Protein AF-A0A175RNF9-F1 (afdb_monomer_lite)

Structure (mmCIF, N/CA/C/O backbone):
data_AF-A0A175RNF9-F1
#
_entry.id   AF-A0A175RNF9-F1
#
loop_
_atom_site.group_PDB
_atom_site.id
_atom_site.type_symbol
_atom_site.label_atom_id
_atom_site.label_alt_id
_atom_site.label_comp_id
_atom_site.label_asym_id
_atom_site.label_entity_id
_atom_site.label_seq_id
_atom_site.pdbx_PDB_ins_code
_atom_site.Cartn_x
_atom_site.Cartn_y
_atom_site.Cartn_z
_atom_site.occupancy
_atom_site.B_iso_or_equiv
_atom_site.auth_seq_id
_atom_site.auth_comp_id
_atom_site.auth_asym_id
_atom_site.auth_atom_id
_atom_site.pdbx_PDB_model_num
ATOM 1 N N . MET A 1 1 ? -18.045 15.743 -7.940 1.00 37.56 1 MET A N 1
ATOM 2 C CA . MET A 1 1 ? -18.428 14.550 -7.157 1.00 37.56 1 MET A CA 1
ATOM 3 C C . MET A 1 1 ? -17.167 13.727 -6.931 1.00 37.56 1 MET A C 1
ATOM 5 O O . MET A 1 1 ? -16.644 13.193 -7.894 1.00 37.56 1 MET A O 1
ATOM 9 N N . LEU A 1 2 ? -16.623 13.727 -5.709 1.00 43.47 2 LEU A N 1
ATOM 10 C CA . LEU A 1 2 ? -15.475 12.906 -5.289 1.00 43.47 2 LEU A CA 1
ATOM 11 C C . LEU A 1 2 ? -16.032 11.670 -4.571 1.00 43.47 2 LEU A C 1
ATOM 13 O O . LEU A 1 2 ? -16.074 11.607 -3.347 1.00 43.47 2 LEU A O 1
ATOM 17 N N . THR A 1 3 ? -16.580 10.741 -5.343 1.00 47.62 3 THR A N 1
ATOM 18 C CA . THR A 1 3 ? -17.139 9.482 -4.842 1.00 47.62 3 THR A CA 1
ATOM 19 C C . THR A 1 3 ?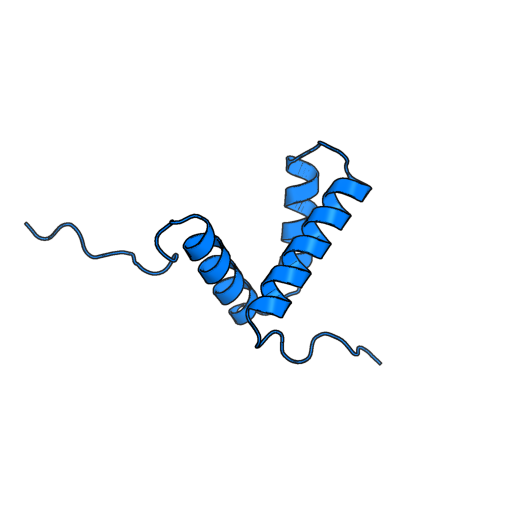 -16.007 8.460 -4.796 1.00 47.62 3 THR A C 1
ATOM 21 O O . THR A 1 3 ? -15.501 8.080 -5.848 1.00 47.62 3 THR A O 1
ATOM 24 N N . GLY A 1 4 ? -15.575 8.033 -3.606 1.00 45.62 4 GLY A N 1
ATOM 25 C CA . GLY A 1 4 ? -14.632 6.908 -3.510 1.00 45.62 4 GLY A CA 1
ATOM 26 C C . GLY A 1 4 ? -13.830 6.763 -2.217 1.00 45.62 4 GLY A C 1
ATOM 27 O O . GLY A 1 4 ? -13.171 5.748 -2.052 1.00 45.62 4 GLY A O 1
ATOM 28 N N . LEU A 1 5 ? -13.874 7.733 -1.300 1.00 50.94 5 LEU A N 1
ATOM 29 C CA . LEU A 1 5 ? -13.176 7.647 -0.002 1.00 50.94 5 LEU A CA 1
ATOM 30 C C . LEU A 1 5 ? -14.116 7.296 1.163 1.00 50.94 5 LEU A C 1
ATOM 32 O O . LEU A 1 5 ? -13.769 7.488 2.325 1.00 50.94 5 LEU A O 1
ATOM 36 N N . SER A 1 6 ? -15.330 6.836 0.860 1.00 47.44 6 SER A N 1
ATOM 37 C CA . SER A 1 6 ? -16.319 6.480 1.874 1.00 47.44 6 SER A CA 1
ATOM 38 C C . SER A 1 6 ? -16.063 5.053 2.352 1.00 47.44 6 SER A C 1
ATOM 40 O O . SER A 1 6 ? -16.337 4.107 1.623 1.00 47.44 6 SER A O 1
ATOM 42 N N . ASP A 1 7 ? -15.542 4.944 3.574 1.00 53.66 7 ASP A N 1
ATOM 43 C CA . ASP A 1 7 ? -15.438 3.722 4.375 1.00 53.66 7 ASP A CA 1
ATOM 44 C C . ASP A 1 7 ? -14.570 2.592 3.791 1.00 53.66 7 ASP A C 1
ATOM 46 O O . ASP A 1 7 ? -15.054 1.526 3.420 1.00 53.66 7 ASP A O 1
ATOM 50 N N . LEU A 1 8 ? -13.243 2.744 3.870 1.00 59.91 8 LEU A N 1
ATOM 51 C CA . LEU A 1 8 ? -12.317 1.599 3.917 1.00 59.91 8 LEU A CA 1
ATOM 52 C C . LEU A 1 8 ? -12.440 0.859 5.272 1.00 59.91 8 LEU A C 1
ATOM 54 O O . LEU A 1 8 ? -11.457 0.647 5.983 1.00 59.91 8 LEU A O 1
ATOM 58 N N . ASN A 1 9 ? -13.667 0.537 5.687 1.00 62.81 9 ASN A N 1
ATOM 59 C CA . ASN A 1 9 ? -13.949 -0.116 6.965 1.00 62.81 9 ASN A CA 1
ATOM 60 C C . ASN A 1 9 ? -13.803 -1.644 6.875 1.00 62.81 9 ASN A C 1
ATOM 62 O O . ASN A 1 9 ? -13.643 -2.294 7.909 1.00 62.81 9 ASN A O 1
ATOM 66 N N . ASP A 1 10 ? -13.800 -2.212 5.663 1.00 78.56 10 ASP A N 1
ATOM 67 C CA . ASP A 1 10 ? -13.542 -3.634 5.444 1.00 78.56 10 ASP A CA 1
ATOM 68 C C . ASP A 1 10 ? -12.034 -3.911 5.243 1.00 78.56 10 ASP A C 1
ATOM 70 O O . ASP A 1 10 ? -11.380 -3.265 4.414 1.00 78.56 10 ASP A O 1
ATOM 74 N N . PRO A 1 11 ? -11.442 -4.873 5.980 1.00 78.94 11 PRO A N 1
ATOM 75 C CA . PRO A 1 11 ? -10.031 -5.224 5.828 1.00 78.94 11 PRO A CA 1
ATOM 76 C C . PRO A 1 11 ? -9.690 -5.757 4.427 1.00 78.94 11 PRO A C 1
ATOM 78 O O . PRO A 1 11 ? -8.563 -5.562 3.969 1.00 78.94 11 PRO A O 1
ATOM 81 N N . GLY A 1 12 ? -10.640 -6.397 3.737 1.00 86.19 12 GLY A N 1
ATOM 82 C CA . GLY A 1 12 ? -10.454 -6.892 2.376 1.00 86.19 12 GLY A CA 1
ATOM 83 C C . GLY A 1 12 ? -10.329 -5.765 1.353 1.00 86.19 12 GLY A C 1
ATOM 84 O O . GLY A 1 12 ? -9.515 -5.864 0.433 1.00 86.19 12 GLY A O 1
ATOM 85 N N . ASP A 1 13 ? -11.061 -4.666 1.536 1.00 88.94 13 ASP A N 1
ATOM 86 C CA . ASP A 1 13 ? -10.965 -3.500 0.652 1.00 88.94 13 ASP A CA 1
ATOM 87 C C . ASP A 1 13 ? -9.664 -2.717 0.869 1.00 88.94 13 ASP A C 1
ATOM 89 O O . ASP A 1 13 ? -9.029 -2.304 -0.104 1.00 88.94 13 ASP A O 1
ATOM 93 N N . LEU A 1 14 ? -9.202 -2.590 2.120 1.00 88.88 14 LEU A N 1
ATOM 94 C CA . LEU A 1 14 ? -7.881 -2.024 2.433 1.00 88.88 14 LEU A CA 1
ATOM 95 C C . LEU A 1 14 ? -6.751 -2.813 1.765 1.00 88.88 14 LEU A C 1
ATOM 97 O O . LEU A 1 14 ? -5.847 -2.224 1.167 1.00 88.88 14 LEU A O 1
ATOM 101 N N . GLU A 1 15 ? -6.804 -4.143 1.858 1.00 91.06 15 GLU A N 1
ATOM 102 C CA . GLU A 1 15 ? -5.827 -5.024 1.223 1.00 91.06 15 GLU A CA 1
ATOM 103 C C . GLU A 1 15 ? -5.878 -4.908 -0.301 1.00 91.06 15 GLU A C 1
ATOM 105 O O . GLU A 1 15 ? -4.844 -4.673 -0.928 1.00 91.06 15 GLU A O 1
ATOM 110 N N . ARG A 1 16 ? -7.073 -5.019 -0.899 1.00 92.81 16 ARG A N 1
ATOM 111 C CA . ARG A 1 16 ? -7.257 -4.892 -2.350 1.00 92.81 16 ARG A CA 1
ATOM 112 C C . ARG A 1 16 ? -6.678 -3.576 -2.850 1.00 92.81 16 ARG A C 1
ATOM 114 O O . ARG A 1 16 ? -5.901 -3.578 -3.800 1.00 92.81 16 ARG A O 1
ATOM 121 N N . ARG A 1 17 ? -6.997 -2.465 -2.184 1.00 92.12 17 ARG A N 1
ATOM 122 C CA . ARG A 1 17 ? -6.530 -1.141 -2.594 1.00 92.12 17 ARG A CA 1
ATOM 123 C C . ARG A 1 17 ? -5.016 -0.994 -2.470 1.00 92.12 17 ARG A C 1
ATOM 125 O O . ARG A 1 17 ? -4.387 -0.404 -3.341 1.00 92.12 17 ARG A O 1
ATOM 132 N N . TY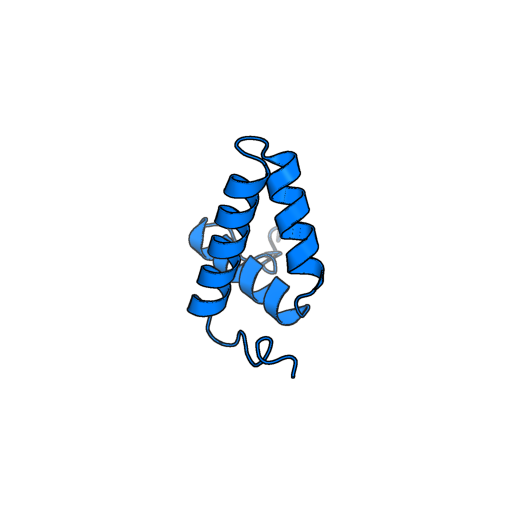R A 1 18 ? -4.416 -1.553 -1.421 1.00 93.44 18 TYR A N 1
ATOM 133 C CA . TYR A 1 18 ? -2.960 -1.585 -1.286 1.00 93.44 18 TYR A CA 1
ATOM 134 C C . TYR A 1 18 ? -2.290 -2.398 -2.407 1.00 93.44 18 TYR A C 1
ATOM 136 O O . TYR A 1 18 ? -1.284 -1.957 -2.962 1.00 93.44 18 TYR A O 1
ATOM 144 N N . VAL A 1 19 ? -2.863 -3.546 -2.781 1.00 94.12 19 VAL A N 1
ATOM 145 C CA . VAL A 1 19 ? -2.372 -4.364 -3.902 1.00 94.12 19 VAL A CA 1
ATOM 146 C C . VAL A 1 19 ? -2.520 -3.627 -5.233 1.00 94.12 19 VAL A C 1
ATOM 148 O O . VAL A 1 19 ? -1.578 -3.625 -6.019 1.00 94.12 19 VAL A O 1
ATOM 151 N N . GLU A 1 20 ? -3.648 -2.954 -5.477 1.00 95.31 20 GLU A N 1
ATOM 152 C CA . GLU A 1 20 ? -3.852 -2.122 -6.673 1.00 95.31 20 GLU A CA 1
ATOM 153 C C . GLU A 1 20 ? -2.764 -1.049 -6.806 1.00 95.31 20 GLU A C 1
ATOM 155 O O . GLU A 1 20 ? -2.168 -0.920 -7.872 1.00 95.31 20 GLU A O 1
ATOM 160 N N . LEU A 1 21 ? -2.434 -0.348 -5.714 1.00 94.88 21 LEU A N 1
ATOM 161 C CA . LEU A 1 21 ? -1.348 0.640 -5.692 1.00 94.88 21 LEU A CA 1
ATOM 162 C C . LEU A 1 21 ? 0.027 0.017 -5.965 1.00 94.88 21 LEU A C 1
ATOM 164 O O . LEU A 1 21 ? 0.872 0.629 -6.619 1.00 94.88 21 LEU A O 1
ATOM 168 N N . ALA A 1 22 ? 0.274 -1.192 -5.461 1.00 93.19 22 ALA A N 1
ATOM 169 C CA . ALA A 1 22 ? 1.522 -1.900 -5.722 1.00 93.19 22 ALA A CA 1
ATOM 170 C C . ALA A 1 22 ? 1.636 -2.316 -7.196 1.00 93.19 22 ALA A C 1
ATOM 172 O O . ALA A 1 22 ? 2.684 -2.111 -7.806 1.00 93.19 22 ALA A O 1
ATOM 173 N N . VAL A 1 23 ? 0.554 -2.838 -7.782 1.00 95.88 23 VAL A N 1
ATOM 174 C CA . VAL A 1 23 ? 0.486 -3.205 -9.205 1.00 95.88 23 VAL A CA 1
ATOM 175 C C . VAL A 1 23 ? 0.636 -1.970 -10.094 1.00 95.88 23 VAL A C 1
ATOM 177 O O . VAL A 1 23 ? 1.401 -2.010 -11.055 1.00 95.88 23 VAL A O 1
ATOM 180 N N . GLU A 1 24 ? -0.030 -0.863 -9.759 1.00 95.88 24 GLU A N 1
ATOM 181 C CA . GLU A 1 24 ? 0.123 0.416 -10.461 1.00 95.88 24 GLU A CA 1
ATOM 182 C C . GLU A 1 24 ? 1.573 0.904 -10.400 1.00 95.88 24 GLU A C 1
ATOM 184 O O . GLU A 1 24 ? 2.166 1.219 -11.432 1.00 95.88 24 GLU A O 1
ATOM 189 N N . GLY A 1 25 ? 2.177 0.903 -9.208 1.00 94.69 25 GLY A N 1
ATOM 190 C CA . GLY A 1 25 ? 3.571 1.287 -9.024 1.00 94.69 25 GLY A CA 1
ATOM 191 C C . GLY A 1 25 ? 4.518 0.449 -9.884 1.00 94.69 25 GLY A C 1
ATOM 192 O O . GLY A 1 25 ? 5.365 1.010 -10.577 1.00 94.69 25 GLY A O 1
ATOM 193 N N . VAL A 1 26 ? 4.358 -0.876 -9.893 1.00 95.88 26 VAL A N 1
ATOM 194 C C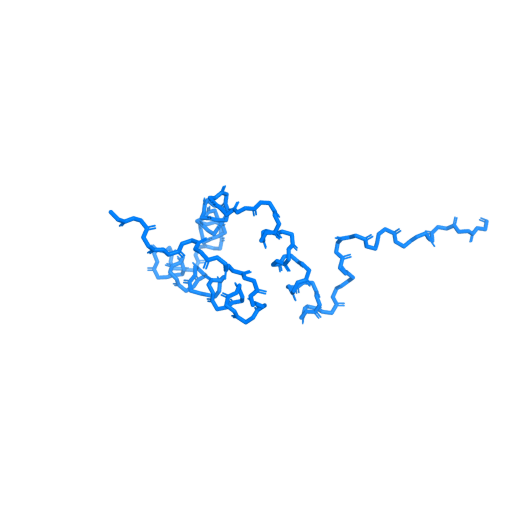A . VAL A 1 26 ? 5.155 -1.768 -10.752 1.00 95.88 26 VAL A CA 1
ATOM 195 C C . VAL A 1 26 ? 4.912 -1.469 -12.234 1.00 95.88 26 VAL A C 1
ATOM 197 O O . VAL A 1 26 ? 5.862 -1.409 -13.007 1.00 95.88 26 VAL A O 1
ATOM 200 N N . GLY A 1 27 ? 3.671 -1.200 -12.646 1.00 96.44 27 GLY A N 1
ATOM 201 C CA . GLY A 1 27 ? 3.358 -0.812 -14.025 1.00 96.44 27 GLY A CA 1
ATOM 202 C C . GLY A 1 27 ? 4.011 0.508 -14.457 1.00 96.44 27 GLY A C 1
ATOM 203 O O . GLY A 1 27 ? 4.438 0.639 -15.602 1.00 96.44 27 GLY A O 1
ATOM 204 N N . LEU A 1 28 ? 4.121 1.478 -13.545 1.00 94.94 28 LEU A N 1
ATOM 205 C CA . LEU A 1 28 ? 4.702 2.798 -13.814 1.00 94.94 28 LEU A CA 1
ATOM 206 C C . LEU A 1 28 ? 6.234 2.821 -13.749 1.00 94.94 28 LEU A C 1
ATOM 208 O O . LEU A 1 28 ? 6.869 3.581 -14.483 1.00 94.94 28 LEU A O 1
ATOM 212 N N . PHE A 1 29 ? 6.829 2.045 -12.844 1.00 95.69 29 PHE A N 1
ATOM 213 C CA . PHE A 1 29 ? 8.254 2.143 -12.508 1.00 95.69 29 PHE A CA 1
ATOM 214 C C . PHE A 1 29 ? 9.050 0.863 -12.784 1.00 95.69 29 PHE A C 1
ATOM 216 O O . PHE A 1 29 ? 10.265 0.861 -12.588 1.00 95.69 29 PHE A O 1
ATOM 223 N N . GLY A 1 30 ? 8.396 -0.198 -13.261 1.00 91.25 30 GLY A N 1
ATOM 224 C CA . GLY A 1 30 ? 9.011 -1.500 -13.489 1.00 91.25 30 GLY A CA 1
ATOM 225 C C . GLY A 1 30 ? 9.564 -2.094 -12.195 1.00 91.25 30 GLY A C 1
ATOM 226 O O . GLY A 1 30 ? 8.961 -1.980 -11.128 1.00 91.25 30 GLY A O 1
ATOM 227 N N . ASP A 1 31 ? 10.754 -2.680 -12.293 1.00 91.06 31 ASP A N 1
ATOM 228 C CA . ASP A 1 31 ? 11.444 -3.342 -11.183 1.00 91.06 31 ASP A CA 1
ATOM 229 C C . ASP A 1 31 ? 12.302 -2.388 -10.326 1.00 91.06 31 ASP A C 1
ATOM 231 O O . ASP A 1 31 ? 13.261 -2.829 -9.698 1.00 91.06 31 ASP A O 1
ATOM 235 N N . ASP A 1 32 ? 12.010 -1.080 -10.290 1.00 95.44 32 ASP A N 1
ATOM 236 C CA . ASP A 1 32 ? 12.659 -0.142 -9.358 1.00 95.44 32 ASP A CA 1
ATOM 237 C C . ASP A 1 32 ? 11.886 -0.090 -8.020 1.00 95.44 32 ASP A C 1
ATOM 239 O O . ASP A 1 32 ? 10.942 0.700 -7.871 1.00 95.44 32 ASP A O 1
ATOM 243 N N . PRO A 1 33 ? 12.278 -0.882 -6.998 1.00 92.50 33 PRO A N 1
ATOM 244 C CA . PRO A 1 33 ? 11.529 -0.977 -5.749 1.00 92.50 33 PRO A CA 1
ATOM 245 C C . PRO A 1 33 ? 11.499 0.342 -4.972 1.00 92.50 33 PRO A C 1
ATOM 247 O O . PRO A 1 33 ? 10.554 0.587 -4.220 1.00 92.50 33 PRO A O 1
ATOM 250 N N . ALA A 1 34 ? 12.501 1.213 -5.138 1.00 95.56 34 ALA A N 1
ATOM 251 C CA . ALA A 1 34 ? 12.546 2.491 -4.437 1.00 95.56 34 ALA A CA 1
ATOM 252 C C . ALA A 1 34 ? 11.484 3.453 -4.984 1.00 95.56 34 ALA A C 1
ATOM 254 O O . ALA A 1 34 ? 10.812 4.144 -4.212 1.00 95.56 34 ALA A O 1
ATOM 255 N N . ARG A 1 35 ? 11.287 3.472 -6.308 1.00 96.00 35 ARG A N 1
ATOM 256 C CA . ARG A 1 35 ? 10.239 4.280 -6.947 1.00 96.00 35 ARG A CA 1
ATOM 257 C C . ARG A 1 35 ? 8.842 3.742 -6.677 1.00 96.00 35 ARG A C 1
ATOM 259 O O . ARG A 1 35 ? 7.970 4.531 -6.312 1.00 96.00 35 ARG A O 1
ATOM 266 N N . VAL A 1 36 ? 8.651 2.424 -6.771 1.00 95.00 36 VAL A N 1
ATOM 267 C CA . VAL A 1 36 ? 7.379 1.764 -6.423 1.00 95.00 36 VAL A CA 1
ATOM 268 C C . VAL A 1 36 ? 6.992 2.097 -4.983 1.00 95.00 36 VAL A C 1
ATOM 270 O O . VAL A 1 36 ? 5.885 2.568 -4.723 1.00 95.00 36 VAL A O 1
ATOM 273 N N . ARG A 1 37 ? 7.935 1.959 -4.043 1.00 94.12 37 ARG A N 1
ATOM 274 C CA . ARG A 1 37 ? 7.717 2.314 -2.638 1.00 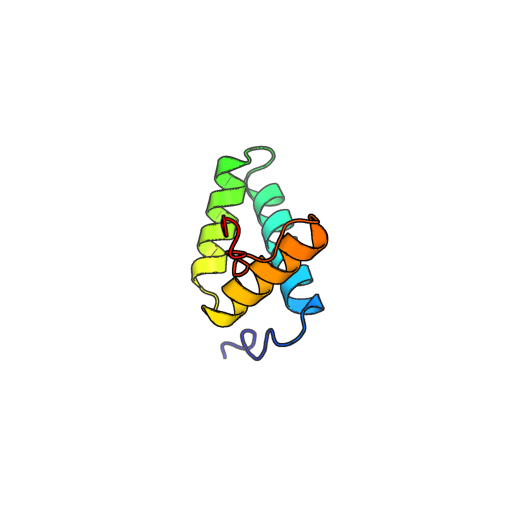94.12 37 ARG A CA 1
ATOM 275 C C . ARG A 1 37 ? 7.324 3.779 -2.467 1.00 94.12 37 ARG A C 1
ATOM 277 O O . ARG A 1 37 ? 6.354 4.062 -1.770 1.00 94.12 37 ARG A O 1
ATOM 284 N N . ARG A 1 38 ? 8.041 4.707 -3.107 1.00 95.38 38 ARG A N 1
ATOM 285 C CA . ARG A 1 38 ? 7.748 6.146 -3.012 1.00 95.38 38 ARG A CA 1
ATOM 286 C C . ARG A 1 38 ? 6.360 6.491 -3.557 1.00 95.38 38 ARG A C 1
ATOM 288 O O . ARG A 1 38 ? 5.692 7.360 -3.001 1.00 95.38 38 ARG A O 1
ATOM 295 N N . HIS A 1 39 ? 5.924 5.822 -4.621 1.00 95.06 39 HIS A N 1
ATOM 296 C CA . HIS A 1 39 ? 4.575 5.975 -5.161 1.00 95.06 39 HIS A CA 1
ATOM 297 C C . HIS A 1 39 ? 3.513 5.508 -4.161 1.00 95.06 39 HIS A C 1
ATOM 299 O O . HIS A 1 39 ? 2.617 6.282 -3.827 1.00 95.06 39 HIS A O 1
ATOM 305 N N . ILE A 1 40 ? 3.663 4.298 -3.614 1.00 94.56 40 ILE A N 1
ATOM 306 C CA . ILE A 1 40 ? 2.749 3.758 -2.598 1.00 94.56 40 ILE A CA 1
ATOM 307 C C . ILE A 1 40 ? 2.697 4.684 -1.374 1.00 94.56 40 ILE A C 1
ATOM 309 O O . ILE A 1 40 ? 1.615 5.038 -0.918 1.00 94.56 40 ILE A O 1
ATOM 313 N N . GLU A 1 41 ? 3.847 5.134 -0.859 1.00 94.44 41 GLU A N 1
ATOM 314 C CA . GLU A 1 41 ? 3.916 6.062 0.280 1.00 94.44 41 GLU A CA 1
ATOM 315 C C . GLU A 1 41 ? 3.210 7.397 -0.014 1.00 94.44 41 GLU A C 1
ATOM 317 O O . GLU A 1 41 ? 2.498 7.914 0.850 1.00 94.44 41 GLU A O 1
ATOM 322 N N . GLY A 1 42 ? 3.352 7.929 -1.232 1.00 95.00 42 GLY A N 1
ATOM 323 C CA . GLY A 1 42 ? 2.666 9.148 -1.665 1.00 95.00 42 GLY A CA 1
ATOM 324 C C . GLY A 1 42 ? 1.143 9.001 -1.713 1.00 95.00 42 GLY A C 1
ATOM 325 O O . GLY A 1 42 ? 0.429 9.910 -1.295 1.00 95.00 42 GLY A O 1
ATOM 326 N N . GLN A 1 43 ? 0.646 7.849 -2.163 1.00 94.12 43 GLN A N 1
ATOM 327 C CA . GLN A 1 43 ? -0.789 7.551 -2.217 1.00 94.12 43 GLN A CA 1
ATOM 328 C C . GLN A 1 43 ? -1.363 7.294 -0.821 1.00 94.12 43 GLN A C 1
ATOM 330 O O . GLN A 1 43 ? -2.393 7.856 -0.450 1.00 94.12 43 GLN A O 1
ATOM 335 N N . LEU A 1 44 ? -0.651 6.524 0.007 1.00 92.19 44 LEU A N 1
ATOM 336 C CA . LEU A 1 44 ? -1.040 6.284 1.396 1.00 92.19 44 LEU A CA 1
ATOM 337 C C . LEU A 1 44 ? -1.075 7.577 2.215 1.00 92.19 44 LEU A C 1
ATOM 339 O O . LEU A 1 44 ? -1.889 7.682 3.126 1.00 92.19 44 LEU A O 1
ATOM 343 N N . ALA A 1 45 ? -0.243 8.577 1.910 1.00 92.25 45 ALA A N 1
ATOM 344 C CA . ALA A 1 45 ? -0.281 9.872 2.593 1.00 92.25 45 ALA A CA 1
ATOM 345 C C . ALA A 1 45 ? -1.624 10.612 2.434 1.00 92.25 45 ALA A C 1
ATOM 347 O O . ALA A 1 45 ? -1.934 11.473 3.254 1.00 92.25 45 ALA A O 1
ATOM 348 N N . GLN A 1 46 ? -2.423 10.262 1.421 1.00 91.75 46 GLN A N 1
ATOM 349 C CA . GLN A 1 46 ? -3.767 10.804 1.208 1.00 91.75 46 GLN A CA 1
ATOM 350 C C . GLN A 1 46 ? -4.851 10.054 1.999 1.00 91.75 46 GLN A C 1
ATOM 352 O O . GLN A 1 46 ? -5.989 10.514 2.067 1.00 91.75 46 GLN A O 1
ATOM 357 N N . TRP A 1 47 ? -4.524 8.899 2.584 1.00 89.75 47 TRP A N 1
ATOM 358 C CA . TRP A 1 47 ? -5.460 8.101 3.371 1.00 89.75 47 TRP A CA 1
ATOM 359 C C . TRP A 1 47 ? -5.549 8.619 4.804 1.00 89.75 47 TRP A C 1
ATOM 361 O O . TRP A 1 47 ? -4.618 9.240 5.332 1.00 89.75 47 TRP A O 1
ATOM 371 N N . SER A 1 48 ? -6.655 8.296 5.476 1.00 90.62 48 SER A N 1
ATOM 372 C CA . SER A 1 48 ? -6.806 8.618 6.891 1.00 90.62 48 SER A CA 1
ATOM 373 C C . SER A 1 48 ? -5.726 7.924 7.735 1.00 90.62 48 SER A C 1
ATOM 375 O O . SER A 1 48 ? -5.179 6.875 7.379 1.00 90.62 48 SER A O 1
ATOM 377 N N . GLU A 1 49 ? -5.382 8.505 8.885 1.00 88.62 49 GLU A N 1
ATOM 378 C CA . GLU A 1 49 ? -4.451 7.863 9.820 1.00 88.62 49 GLU A CA 1
ATOM 379 C C . GLU A 1 49 ? -4.964 6.503 10.315 1.00 88.62 49 GLU A C 1
ATOM 381 O O . GLU A 1 49 ? -4.175 5.561 10.412 1.00 88.62 49 GLU A O 1
ATOM 386 N N . GLY A 1 50 ? -6.277 6.376 10.538 1.00 89.19 50 GLY A N 1
ATOM 387 C CA . GLY A 1 50 ? -6.917 5.122 10.937 1.00 89.19 50 GLY A CA 1
ATOM 388 C C . GLY A 1 50 ? -6.760 4.021 9.889 1.00 89.19 50 GLY A C 1
ATOM 389 O O . GLY A 1 50 ? -6.396 2.898 10.232 1.00 89.19 50 GLY A O 1
ATOM 390 N N . ASP A 1 51 ? -6.936 4.344 8.610 1.00 89.06 51 ASP A N 1
ATOM 391 C CA . ASP A 1 51 ? -6.795 3.372 7.517 1.00 89.06 51 ASP A CA 1
ATOM 392 C C . ASP A 1 51 ? -5.342 2.946 7.334 1.00 89.06 51 ASP A C 1
ATOM 394 O O . ASP A 1 51 ? -5.046 1.756 7.220 1.00 89.06 51 ASP A O 1
ATOM 398 N N . ARG A 1 52 ? -4.404 3.900 7.415 1.00 90.44 52 ARG A N 1
ATOM 399 C CA . ARG A 1 52 ? -2.968 3.589 7.421 1.00 90.44 52 ARG A CA 1
ATOM 400 C C . ARG A 1 52 ? -2.586 2.701 8.603 1.00 90.44 52 ARG A C 1
ATOM 402 O O . ARG A 1 52 ? -1.741 1.819 8.456 1.00 90.44 52 ARG A O 1
ATOM 409 N N . PHE A 1 53 ? -3.163 2.933 9.781 1.00 89.94 53 PHE A N 1
ATOM 410 C CA . PHE A 1 53 ? -2.929 2.096 10.956 1.00 89.94 53 PHE A CA 1
ATOM 411 C C . PHE A 1 53 ? -3.469 0.677 10.742 1.00 89.94 53 PHE A C 1
ATOM 413 O O . PHE A 1 53 ? -2.710 -0.280 10.881 1.00 89.94 53 PHE A O 1
ATOM 420 N N . ARG A 1 54 ? -4.733 0.529 10.326 1.00 89.31 54 ARG A N 1
ATOM 421 C CA . ARG A 1 54 ? -5.359 -0.774 10.039 1.00 89.31 54 ARG A CA 1
ATOM 422 C C . ARG A 1 54 ? -4.614 -1.556 8.961 1.00 89.31 54 ARG A C 1
ATOM 424 O O . ARG A 1 54 ? -4.359 -2.741 9.146 1.00 89.31 54 ARG A O 1
ATOM 431 N N . LEU A 1 55 ? -4.198 -0.894 7.882 1.00 90.62 55 LEU A N 1
ATOM 432 C CA . LEU A 1 55 ? -3.402 -1.518 6.826 1.00 90.62 55 LEU A CA 1
ATOM 433 C C . LEU A 1 55 ? -2.078 -2.067 7.375 1.00 90.62 55 LEU A C 1
ATOM 435 O O . LEU A 1 55 ? -1.729 -3.210 7.095 1.00 90.62 55 LEU A O 1
ATOM 439 N N . ARG A 1 56 ? -1.358 -1.302 8.209 1.00 90.69 56 ARG A N 1
ATOM 440 C CA . ARG A 1 56 ? -0.122 -1.793 8.850 1.00 90.69 56 ARG A CA 1
ATOM 441 C C . ARG A 1 56 ? -0.376 -3.011 9.735 1.00 90.69 56 ARG A C 1
ATOM 443 O O . ARG A 1 56 ? 0.421 -3.943 9.707 1.00 90.69 56 ARG A O 1
ATOM 450 N N . GLN A 1 57 ? -1.470 -3.015 10.496 1.00 90.12 57 GLN A N 1
ATOM 451 C CA . GLN A 1 57 ? -1.870 -4.164 11.317 1.00 90.12 57 GLN A CA 1
ATOM 452 C C . GLN A 1 57 ? -2.136 -5.398 10.447 1.00 90.12 57 GLN A C 1
ATOM 454 O O . GLN A 1 57 ? -1.601 -6.470 10.720 1.00 90.12 57 GLN A O 1
ATOM 459 N N . LEU A 1 58 ? -2.903 -5.234 9.367 1.00 90.50 58 LEU A N 1
ATOM 460 C CA . LEU A 1 58 ? -3.232 -6.303 8.427 1.00 90.50 58 LEU A CA 1
ATOM 461 C C . LEU A 1 58 ? -1.980 -6.891 7.764 1.00 90.50 58 LEU A C 1
ATOM 463 O O . LEU A 1 58 ? -1.812 -8.110 7.735 1.00 90.50 58 LEU A O 1
ATOM 467 N N . LEU A 1 59 ? -1.079 -6.033 7.280 1.00 89.56 59 LEU A N 1
ATOM 468 C CA . LEU A 1 59 ? 0.175 -6.461 6.659 1.00 89.56 59 LEU A CA 1
ATOM 469 C C . LEU A 1 59 ? 1.097 -7.165 7.663 1.00 89.56 59 LEU A C 1
ATOM 471 O O . LEU A 1 59 ? 1.694 -8.182 7.319 1.00 89.56 59 LEU A O 1
ATOM 475 N N . ALA A 1 60 ? 1.178 -6.680 8.906 1.00 88.56 60 ALA A N 1
ATOM 476 C CA . ALA A 1 60 ? 1.958 -7.329 9.959 1.00 88.56 60 ALA A CA 1
ATOM 477 C C . ALA A 1 60 ? 1.432 -8.740 10.262 1.00 88.56 60 ALA A C 1
ATOM 479 O O . ALA A 1 60 ? 2.208 -9.693 10.236 1.00 88.56 60 ALA A O 1
ATOM 480 N N . LEU A 1 61 ? 0.115 -8.891 10.453 1.00 88.69 61 LEU A N 1
ATOM 481 C CA . LEU A 1 61 ? -0.515 -10.193 10.695 1.00 88.69 61 LEU A CA 1
ATOM 482 C C . LEU A 1 61 ? -0.239 -11.183 9.555 1.00 88.69 61 LEU A C 1
ATOM 484 O O . LEU A 1 61 ? 0.126 -12.328 9.815 1.00 88.69 61 LEU A O 1
ATOM 488 N N . LYS A 1 62 ? -0.355 -10.745 8.295 1.00 86.38 62 LYS A N 1
ATOM 489 C CA . LYS A 1 62 ? -0.077 -11.593 7.122 1.00 86.38 62 LYS A CA 1
ATOM 490 C C . LYS A 1 62 ? 1.399 -11.951 6.972 1.00 86.38 62 LYS A C 1
ATOM 492 O O . LYS A 1 62 ? 1.711 -13.047 6.520 1.00 86.38 62 LYS A O 1
ATOM 497 N N . ALA A 1 63 ? 2.296 -11.060 7.380 1.00 87.50 63 ALA A N 1
ATOM 498 C CA . ALA A 1 63 ? 3.731 -11.318 7.406 1.00 87.50 63 ALA A CA 1
ATOM 499 C C . ALA A 1 63 ? 4.175 -12.177 8.608 1.00 87.50 63 ALA A C 1
ATOM 501 O O . ALA A 1 63 ? 5.364 -12.460 8.742 1.00 87.50 63 ALA A O 1
ATOM 502 N N . GLY A 1 64 ? 3.257 -12.562 9.507 1.00 85.69 64 GLY A N 1
ATOM 503 C CA . GLY A 1 64 ? 3.600 -13.234 10.764 1.00 85.69 64 GLY A CA 1
ATOM 504 C C . GLY A 1 64 ? 4.397 -12.345 11.728 1.00 85.69 64 GLY A C 1
ATOM 505 O O . GLY A 1 64 ? 5.064 -12.849 12.630 1.00 85.69 64 GLY A O 1
ATOM 506 N N . LEU A 1 65 ? 4.354 -11.026 11.532 1.00 83.00 65 LEU A N 1
ATOM 507 C CA . LEU A 1 65 ? 5.023 -10.033 12.362 1.00 83.00 65 LEU A CA 1
ATOM 508 C C . LEU A 1 65 ? 4.084 -9.562 13.478 1.00 83.00 65 LEU A C 1
ATOM 510 O O . LEU A 1 65 ? 2.868 -9.480 13.276 1.00 83.00 65 LEU A O 1
ATOM 514 N N . PRO A 1 66 ? 4.618 -9.208 14.659 1.00 73.06 66 PRO A N 1
ATOM 515 C CA . PRO A 1 66 ? 3.794 -8.634 15.706 1.00 73.06 66 PRO A CA 1
ATOM 516 C C . PRO A 1 66 ? 3.164 -7.327 15.196 1.00 73.06 66 PRO A C 1
ATOM 518 O O . PRO A 1 66 ? 3.877 -6.484 14.636 1.00 73.06 66 PRO A O 1
ATOM 521 N N . PRO A 1 67 ? 1.847 -7.129 15.383 1.00 66.00 67 PRO A N 1
ATOM 522 C CA . PRO A 1 67 ? 1.201 -5.878 15.024 1.00 66.00 67 PRO A CA 1
ATOM 523 C C . PRO A 1 67 ? 1.932 -4.708 15.688 1.00 66.00 67 PRO A C 1
ATOM 525 O O . PRO A 1 67 ? 2.152 -4.723 16.902 1.00 66.00 67 PRO A O 1
ATOM 528 N N . SER A 1 68 ? 2.333 -3.698 14.908 1.00 61.72 68 SER A N 1
ATOM 529 C CA . SER A 1 68 ? 3.022 -2.518 15.446 1.00 61.72 68 SER A CA 1
ATOM 530 C C . SER A 1 68 ? 2.101 -1.805 16.440 1.00 61.72 68 SER A C 1
ATOM 532 O O . SER A 1 68 ? 1.117 -1.180 16.056 1.00 61.72 68 SER A O 1
ATOM 534 N N . GLY A 1 69 ? 2.381 -1.996 17.726 1.00 54.06 69 GLY A N 1
ATOM 535 C CA . GLY A 1 69 ? 1.466 -1.728 18.840 1.00 54.06 69 GLY A CA 1
ATOM 536 C C . GLY A 1 69 ? 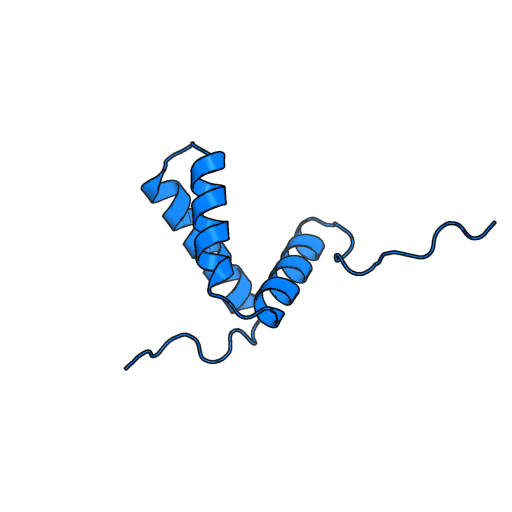1.661 -2.723 19.987 1.00 54.06 69 GLY A C 1
ATOM 537 O O . GLY A 1 69 ? 1.494 -2.366 21.147 1.00 54.06 69 GLY A O 1
ATOM 538 N N . SER A 1 70 ? 2.156 -3.930 19.692 1.00 48.50 70 SER A N 1
ATOM 539 C CA . SER A 1 70 ? 2.773 -4.794 20.696 1.00 48.50 70 SER A CA 1
ATOM 540 C C . SER A 1 70 ? 4.241 -4.397 20.864 1.00 48.50 70 SER A C 1
ATOM 542 O O . SER A 1 70 ? 5.162 -5.126 20.501 1.00 48.50 70 SER A O 1
ATOM 544 N N . ALA A 1 71 ? 4.474 -3.222 21.455 1.00 44.84 71 ALA A N 1
ATOM 545 C CA . ALA A 1 71 ? 5.623 -3.062 22.338 1.00 44.84 71 ALA A CA 1
ATOM 546 C C . ALA A 1 71 ? 5.353 -3.980 23.538 1.00 44.84 71 ALA A C 1
ATOM 548 O O . ALA A 1 71 ? 4.934 -3.540 24.605 1.00 44.84 71 ALA A O 1
ATOM 549 N N . ALA A 1 72 ? 5.445 -5.289 23.302 1.00 45.28 72 ALA A N 1
ATOM 550 C CA . ALA A 1 72 ? 5.282 -6.291 24.322 1.00 45.28 72 ALA A CA 1
ATOM 551 C C . ALA A 1 72 ? 6.373 -6.011 25.344 1.00 45.28 72 ALA A C 1
ATOM 553 O O . ALA 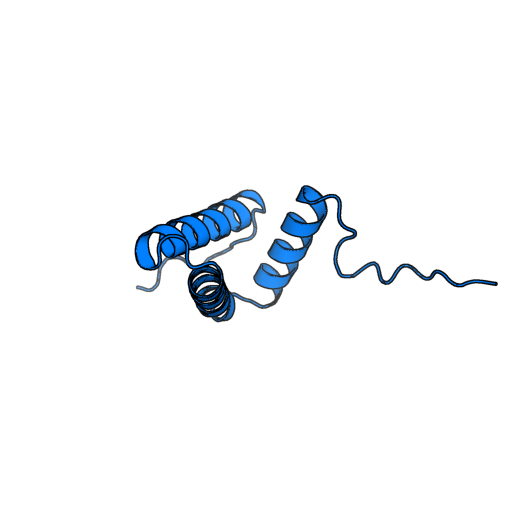A 1 72 ? 7.557 -6.189 25.067 1.00 45.28 72 ALA A O 1
ATOM 554 N N . SER A 1 73 ? 5.934 -5.523 26.497 1.00 47.69 73 SER A N 1
ATOM 555 C CA . SER A 1 73 ? 6.631 -5.533 27.766 1.00 47.69 73 SER A CA 1
ATOM 556 C C . SER A 1 73 ? 7.405 -6.848 27.932 1.00 47.69 73 SER A C 1
ATOM 558 O O . SER A 1 73 ? 6.878 -7.854 28.396 1.00 47.69 73 SER A O 1
ATOM 560 N N . ARG A 1 74 ? 8.655 -6.852 27.484 1.00 51.06 74 ARG A N 1
ATOM 561 C CA . ARG A 1 74 ? 9.711 -7.835 27.741 1.00 51.06 74 ARG A CA 1
ATOM 562 C C . ARG A 1 74 ? 10.978 -6.995 27.733 1.00 51.06 74 ARG A C 1
ATOM 564 O O . ARG A 1 74 ? 11.527 -6.721 26.677 1.00 51.06 74 ARG A O 1
ATOM 571 N N . THR A 1 75 ? 11.338 -6.405 28.859 1.00 45.62 75 THR A N 1
ATOM 572 C CA . THR A 1 75 ? 11.960 -7.168 29.941 1.00 45.62 75 THR A CA 1
ATOM 573 C C . THR A 1 75 ? 11.366 -6.809 31.305 1.00 45.62 75 THR A C 1
ATOM 575 O O . THR A 1 75 ? 11.645 -5.756 31.867 1.00 45.62 75 THR A O 1
ATOM 578 N N . LEU A 1 76 ? 10.542 -7.711 31.842 1.00 53.94 76 LEU A N 1
ATOM 579 C CA . LEU A 1 76 ? 10.535 -7.983 33.276 1.00 53.94 76 LEU A CA 1
ATOM 580 C C . LEU A 1 76 ? 11.700 -8.944 33.524 1.00 53.94 76 LEU A C 1
ATOM 582 O O . LEU A 1 76 ? 11.689 -10.025 32.935 1.00 53.94 76 LEU A O 1
ATOM 586 N N . SER A 1 77 ? 12.684 -8.500 34.308 1.00 44.91 77 SER A N 1
ATOM 587 C CA . SER A 1 77 ? 13.526 -9.252 35.258 1.00 44.91 77 SER A CA 1
ATOM 588 C C . SER A 1 77 ? 14.764 -8.438 35.609 1.00 44.91 77 SER A C 1
ATOM 590 O O . SER A 1 77 ? 15.473 -8.017 34.671 1.00 44.91 77 SER A O 1
#

Secondary structure (DSSP, 8-state):
---S-S-TTSHHHHHHHHHHHHHHHHHHHTT-HHHHHHHHHHHHTTS-HHHHHHHHHHHHHHTTPPPTT--------

Radius of gyration: 15.16 Å; chains: 1; bounding box: 32×28×49 Å

Sequence (77 aa):
MLTGLSDLNDPGDLERRYVELAVEGVGLFGDDPARVRRHIEGQLAQWSEGDRFRLRQLLALKAGLPPSGSAASRTLS

Organism: NCBI:txid401562

Foldseek 3Di:
DPPDQPDPPDLVSLVVVLVVLLVVLCVVPPPPVVSSVVSSVVVCVPHDPVSVLSSQQSVCVVVVHDRPVPPPPPDDD

pLDDT: mean 80.62, std 18.56, range [37.56, 96.44]